Protein AF-V5V675-F1 (afdb_monomer)

Foldseek 3Di:
DDDPDPDDDDDDDDPVNVLPDPPDQKDWDQDQPFLKIWIWGDPDRVDTDTDIDHDQQDWDQDVVVRDIDRSVVVHDD

Secondary structure (DSSP, 8-state):
----------PPPPHHHHHT-SS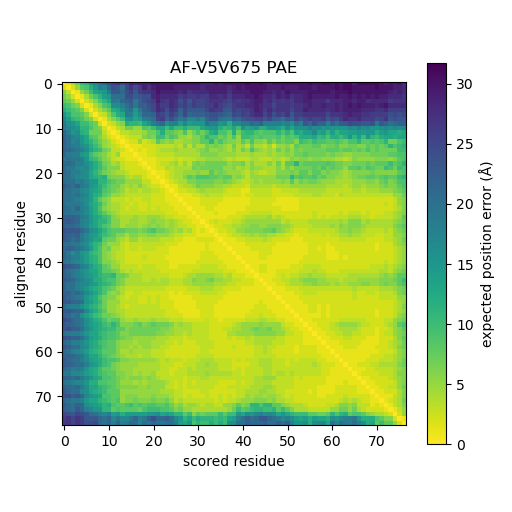--EEEEE-TTSSEEEEEEEEETTEEEEEEEESTT-EEEEGGGTEEEEGGGTS--

Structure (mmCIF, N/CA/C/O backbone):
data_AF-V5V675-F1
#
_entry.id   AF-V5V675-F1
#
loop_
_atom_site.group_PDB
_atom_site.id
_atom_site.type_symbol
_atom_site.label_atom_id
_atom_site.label_alt_id
_atom_site.label_comp_id
_atom_site.label_asym_id
_atom_site.label_entity_id
_atom_site.label_seq_id
_atom_site.pdbx_PDB_ins_code
_atom_site.Cartn_x
_atom_site.Cartn_y
_atom_site.Cartn_z
_atom_site.occupancy
_atom_site.B_iso_or_equiv
_atom_site.auth_seq_id
_atom_site.auth_comp_id
_atom_site.auth_asym_id
_atom_site.auth_atom_id
_atom_site.pdbx_PDB_model_num
ATOM 1 N N . MET A 1 1 ? 44.606 23.299 -0.215 1.00 37.56 1 MET A N 1
ATOM 2 C CA . MET A 1 1 ? 43.745 22.862 -1.339 1.00 37.56 1 MET A CA 1
ATOM 3 C C . MET A 1 1 ? 42.730 21.881 -0.784 1.00 37.56 1 MET A C 1
ATOM 5 O O . MET A 1 1 ? 43.109 20.784 -0.397 1.00 37.56 1 MET A O 1
ATOM 9 N N . SER A 1 2 ? 41.491 22.347 -0.608 1.00 40.00 2 SER A N 1
ATOM 10 C CA . SER A 1 2 ? 40.432 21.635 0.114 1.00 40.00 2 SER A CA 1
ATOM 11 C C . SER A 1 2 ? 39.982 20.347 -0.568 1.00 40.00 2 SER A C 1
ATOM 13 O O . SER A 1 2 ? 39.948 20.243 -1.792 1.00 40.00 2 SER A O 1
ATOM 15 N N . SER A 1 3 ? 39.626 19.408 0.308 1.00 43.97 3 SER A N 1
ATOM 16 C CA . SER A 1 3 ? 39.058 18.080 0.103 1.00 43.97 3 SER A CA 1
ATOM 17 C C . SER A 1 3 ? 38.183 17.920 -1.147 1.00 43.97 3 SER A C 1
ATOM 19 O O . SER A 1 3 ? 37.271 18.705 -1.418 1.00 43.97 3 SER A O 1
ATOM 21 N N . ARG A 1 4 ? 38.464 16.851 -1.898 1.00 51.59 4 ARG A N 1
ATOM 22 C CA . ARG A 1 4 ? 37.682 16.379 -3.042 1.00 51.59 4 ARG A CA 1
ATOM 23 C C . ARG A 1 4 ? 36.268 16.009 -2.577 1.00 51.59 4 ARG A C 1
ATOM 25 O O . ARG A 1 4 ? 36.100 15.008 -1.905 1.00 51.59 4 ARG A O 1
ATOM 32 N N . ARG A 1 5 ? 35.286 16.813 -2.997 1.00 53.00 5 ARG A N 1
ATOM 33 C CA . ARG A 1 5 ? 33.885 16.454 -3.305 1.00 53.00 5 ARG A CA 1
ATOM 34 C C . ARG A 1 5 ? 33.356 15.168 -2.640 1.00 53.00 5 ARG A C 1
ATOM 36 O O . ARG A 1 5 ? 33.257 14.144 -3.304 1.00 53.00 5 ARG A O 1
ATOM 43 N N . ASP A 1 6 ? 32.882 15.285 -1.405 1.00 54.03 6 ASP A N 1
ATOM 44 C CA . ASP A 1 6 ? 31.784 14.452 -0.905 1.00 54.03 6 ASP A CA 1
ATOM 45 C C . ASP A 1 6 ? 30.484 15.243 -1.073 1.00 54.03 6 ASP A C 1
ATOM 47 O O . ASP A 1 6 ? 30.000 15.906 -0.157 1.00 54.03 6 ASP A O 1
ATOM 51 N N . SER A 1 7 ? 29.933 15.247 -2.286 1.00 56.38 7 SER A N 1
ATOM 52 C CA . SER A 1 7 ? 28.614 15.821 -2.544 1.00 56.38 7 SER A CA 1
ATOM 53 C C . SER A 1 7 ? 27.604 14.715 -2.826 1.00 56.38 7 SER A C 1
ATOM 55 O O . SER A 1 7 ? 27.573 14.128 -3.903 1.00 56.38 7 SER A O 1
ATOM 57 N N . ASN A 1 8 ? 26.699 14.554 -1.859 1.00 52.38 8 ASN A N 1
ATOM 58 C CA . ASN A 1 8 ? 25.310 14.149 -2.062 1.00 52.38 8 ASN A CA 1
ATOM 59 C C . ASN A 1 8 ? 25.010 12.641 -2.183 1.00 52.38 8 ASN A C 1
ATOM 61 O O . ASN A 1 8 ? 24.632 12.144 -3.242 1.00 52.38 8 ASN A O 1
ATOM 65 N N . ARG A 1 9 ? 25.057 11.917 -1.058 1.00 53.88 9 ARG A N 1
ATOM 66 C CA . ARG A 1 9 ? 24.445 10.578 -0.932 1.00 53.88 9 ARG A CA 1
ATOM 67 C C . ARG A 1 9 ? 23.655 10.412 0.367 1.00 53.88 9 ARG A C 1
ATOM 69 O O . ARG A 1 9 ? 23.947 9.549 1.181 1.00 53.88 9 ARG A O 1
ATOM 76 N N . ASN A 1 10 ? 22.616 11.224 0.552 1.00 57.00 10 ASN A N 1
ATOM 77 C CA . ASN A 1 10 ? 21.574 10.900 1.533 1.00 57.00 10 ASN A CA 1
ATOM 78 C C . ASN A 1 10 ? 20.176 11.309 1.051 1.00 57.00 10 ASN A C 1
ATOM 80 O O . ASN A 1 10 ? 19.405 11.939 1.771 1.00 57.00 10 ASN A O 1
ATOM 84 N N . ARG A 1 11 ? 19.845 10.991 -0.205 1.00 70.44 11 ARG A N 1
ATOM 85 C CA . ARG A 1 11 ? 18.467 11.132 -0.680 1.00 70.44 11 ARG A CA 1
ATOM 86 C C . ARG A 1 11 ? 17.701 9.861 -0.328 1.00 70.44 11 ARG A C 1
ATOM 88 O O . ARG A 1 11 ? 18.123 8.767 -0.690 1.00 70.44 11 ARG A O 1
ATOM 95 N N . ARG A 1 12 ? 16.563 10.015 0.353 1.00 71.44 12 ARG A N 1
ATOM 96 C CA . ARG A 1 12 ? 15.614 8.912 0.536 1.00 71.44 12 ARG A CA 1
ATOM 97 C C . ARG A 1 12 ? 15.049 8.508 -0.833 1.00 71.44 12 ARG A C 1
ATOM 99 O O . ARG A 1 12 ? 14.611 9.405 -1.561 1.00 71.44 12 ARG A O 1
ATOM 106 N N . PRO A 1 13 ? 15.051 7.211 -1.183 1.00 71.00 13 PRO A N 1
ATOM 107 C CA . PRO A 1 13 ? 14.433 6.743 -2.413 1.00 71.00 13 PRO A CA 1
ATOM 108 C C . PRO A 1 13 ? 12.954 7.135 -2.456 1.00 71.00 13 PRO A C 1
ATOM 110 O O . PRO A 1 13 ? 12.247 7.108 -1.447 1.00 71.00 13 PRO A O 1
ATOM 113 N N . THR A 1 14 ? 12.501 7.531 -3.632 1.00 82.19 14 THR A N 1
ATOM 114 C CA . THR A 1 14 ? 11.113 7.870 -3.934 1.00 82.19 14 THR A CA 1
ATOM 115 C C . THR A 1 14 ? 10.382 6.656 -4.504 1.00 82.19 14 THR A C 1
ATOM 117 O O . THR A 1 14 ? 11.001 5.690 -4.942 1.00 82.19 14 THR A O 1
ATOM 120 N N . PHE A 1 15 ? 9.050 6.712 -4.572 1.00 82.00 15 PHE A N 1
ATOM 121 C CA . PHE A 1 15 ? 8.245 5.687 -5.248 1.00 82.00 15 PHE A CA 1
ATOM 122 C C . PHE A 1 15 ? 8.722 5.391 -6.685 1.00 82.00 15 PHE A C 1
ATOM 124 O O . PHE A 1 15 ? 8.683 4.247 -7.128 1.00 82.00 15 PHE A O 1
ATOM 131 N N . PHE A 1 16 ? 9.213 6.401 -7.414 1.00 80.94 16 PHE A N 1
ATOM 132 C CA . PHE A 1 16 ? 9.759 6.220 -8.763 1.00 80.94 16 PHE A CA 1
ATOM 133 C C . PHE A 1 16 ? 10.955 5.265 -8.796 1.00 80.94 16 PHE A C 1
ATOM 135 O O . PHE A 1 16 ? 11.039 4.455 -9.714 1.00 80.94 16 PHE A O 1
ATOM 142 N N . ASP A 1 17 ? 11.817 5.311 -7.780 1.00 84.00 17 ASP A N 1
ATOM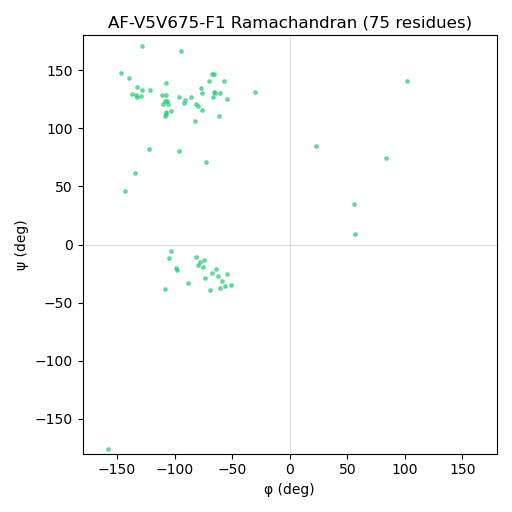 143 C CA . ASP A 1 17 ? 13.009 4.464 -7.703 1.00 84.00 17 ASP A CA 1
ATOM 144 C C . ASP A 1 17 ? 12.617 2.991 -7.483 1.00 84.00 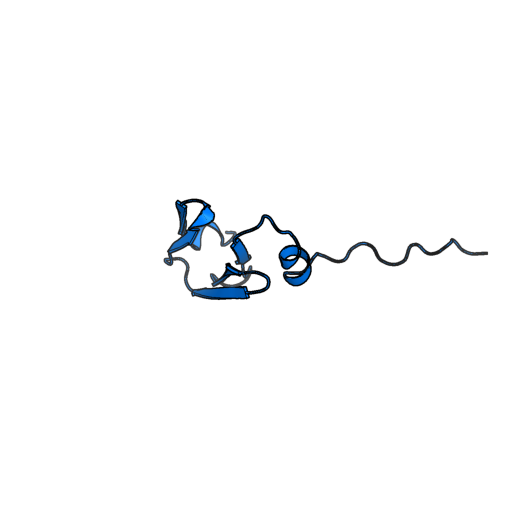17 ASP A C 1
ATOM 146 O O . ASP A 1 17 ? 13.157 2.087 -8.117 1.00 84.00 17 ASP A O 1
ATOM 150 N N . TYR A 1 18 ? 11.600 2.737 -6.652 1.00 83.94 18 TYR A N 1
ATOM 151 C CA . TYR A 1 18 ? 11.123 1.377 -6.378 1.00 83.94 18 TYR A CA 1
ATOM 152 C C . TYR A 1 18 ? 10.342 0.750 -7.537 1.00 83.94 18 TYR A C 1
ATOM 154 O O . TYR A 1 18 ? 10.374 -0.470 -7.705 1.00 83.94 18 TYR A O 1
ATOM 162 N N . ARG A 1 19 ? 9.673 1.556 -8.373 1.00 80.00 19 ARG A N 1
ATOM 163 C CA . ARG A 1 19 ? 8.917 1.050 -9.532 1.00 80.00 19 ARG A CA 1
ATOM 164 C C . ARG A 1 19 ? 9.784 0.384 -10.596 1.00 80.00 19 ARG A C 1
ATOM 166 O O . ARG A 1 19 ? 9.245 -0.408 -11.366 1.00 80.00 19 ARG A O 1
ATOM 173 N N . GLN A 1 20 ? 11.082 0.687 -10.630 1.00 81.31 20 GLN A N 1
ATOM 174 C CA . GLN A 1 20 ? 12.033 0.090 -11.570 1.00 81.31 20 GLN A CA 1
ATOM 175 C C . GLN A 1 20 ? 12.469 -1.324 -11.167 1.00 81.31 20 GLN A C 1
ATOM 177 O O . GLN A 1 20 ? 13.007 -2.059 -11.990 1.00 81.31 20 GLN A O 1
ATOM 182 N N . ILE A 1 21 ? 12.226 -1.736 -9.918 1.00 84.75 21 ILE A N 1
ATOM 183 C CA . ILE A 1 21 ? 12.536 -3.095 -9.474 1.00 84.75 21 ILE A CA 1
ATOM 184 C C . ILE A 1 21 ? 11.456 -4.036 -10.043 1.00 84.75 21 ILE A C 1
ATOM 186 O O . ILE A 1 21 ? 10.264 -3.756 -9.904 1.00 84.75 21 ILE A O 1
ATOM 190 N N . PRO A 1 22 ? 11.814 -5.153 -10.694 1.00 78.75 22 PRO A N 1
ATOM 191 C CA . PRO A 1 22 ? 10.838 -6.024 -11.350 1.00 78.75 22 PRO A CA 1
ATOM 192 C C . PRO A 1 22 ? 10.023 -6.884 -10.374 1.00 78.75 22 PRO A C 1
ATOM 194 O O . PRO A 1 22 ? 8.944 -7.340 -10.733 1.00 78.75 22 PRO A O 1
ATOM 197 N N . THR A 1 23 ? 10.486 -7.084 -9.143 1.00 84.69 23 THR A N 1
ATOM 198 C CA . THR A 1 23 ? 9.871 -8.021 -8.191 1.00 84.69 23 THR A CA 1
ATOM 199 C C . THR A 1 23 ? 8.750 -7.456 -7.306 1.00 84.69 23 THR A C 1
ATOM 201 O O . THR A 1 23 ? 7.833 -8.224 -7.011 1.00 84.69 23 THR A O 1
ATOM 204 N N . PRO A 1 24 ? 8.737 -6.176 -6.871 1.00 86.25 24 PRO A N 1
ATOM 205 C CA . PRO A 1 24 ? 7.655 -5.660 -6.042 1.00 86.25 24 PRO A CA 1
ATOM 206 C C . PRO A 1 24 ? 6.339 -5.608 -6.818 1.00 86.25 24 PRO A C 1
ATOM 208 O O . PRO A 1 24 ? 6.260 -5.010 -7.892 1.00 86.25 24 PRO A O 1
ATOM 211 N N . GLN A 1 25 ? 5.306 -6.209 -6.234 1.00 90.31 25 GLN A N 1
ATOM 212 C CA . GLN A 1 25 ? 3.941 -6.200 -6.765 1.00 90.31 25 GLN A CA 1
ATOM 213 C C . GLN A 1 25 ? 3.071 -5.124 -6.105 1.00 90.31 25 GLN A C 1
ATOM 215 O O . GLN A 1 25 ? 2.090 -4.666 -6.686 1.00 90.31 25 GLN A O 1
ATOM 220 N N . GLU A 1 26 ? 3.451 -4.680 -4.906 1.00 91.88 26 GLU A N 1
ATOM 221 C CA . GLU A 1 26 ? 2.715 -3.694 -4.122 1.00 91.88 26 GLU A CA 1
ATOM 222 C C . GLU A 1 26 ? 3.670 -2.710 -3.441 1.00 91.88 26 GLU A C 1
ATOM 224 O O . GLU A 1 26 ? 4.750 -3.086 -2.982 1.00 91.88 26 GLU A O 1
ATOM 229 N N . TYR A 1 27 ? 3.260 -1.445 -3.363 1.00 92.56 27 TYR A N 1
ATOM 230 C CA . TYR A 1 27 ? 3.957 -0.384 -2.639 1.00 92.56 27 TYR A CA 1
ATOM 231 C C . TYR A 1 27 ? 2.950 0.409 -1.806 1.00 92.56 27 TYR A C 1
ATOM 233 O O . TYR A 1 27 ? 1.929 0.862 -2.323 1.00 92.56 27 TYR A O 1
ATOM 241 N N . LEU A 1 28 ? 3.238 0.583 -0.517 1.00 92.81 28 LEU A N 1
ATOM 242 C CA . LEU A 1 28 ? 2.383 1.315 0.414 1.00 92.81 28 LEU A CA 1
ATOM 243 C C . LEU A 1 28 ? 3.061 2.617 0.833 1.00 92.81 28 LEU A C 1
ATOM 245 O O . LEU A 1 28 ? 4.194 2.602 1.316 1.00 92.81 28 LEU A O 1
ATOM 249 N N . LEU A 1 29 ? 2.344 3.732 0.714 1.00 92.31 29 LEU A N 1
ATOM 250 C CA . LEU A 1 29 ? 2.732 5.010 1.299 1.00 92.31 29 LEU A CA 1
ATOM 251 C C . LEU A 1 29 ? 1.818 5.298 2.494 1.00 92.31 29 LEU A C 1
ATOM 253 O O . LEU A 1 29 ? 0.619 5.520 2.337 1.00 92.31 29 LEU A O 1
ATOM 257 N N . ILE A 1 30 ? 2.383 5.285 3.699 1.00 91.06 30 ILE A N 1
ATOM 258 C CA . ILE A 1 30 ? 1.640 5.537 4.938 1.00 91.06 30 ILE A CA 1
ATOM 259 C C . ILE A 1 30 ? 1.801 7.009 5.311 1.00 91.06 30 ILE A C 1
ATOM 261 O O . ILE A 1 30 ? 2.924 7.507 5.426 1.00 91.06 30 ILE A O 1
ATOM 265 N N . ASN A 1 31 ? 0.689 7.710 5.529 1.00 89.00 31 ASN A N 1
ATOM 266 C CA . ASN A 1 31 ? 0.732 9.071 6.043 1.00 89.00 31 ASN A CA 1
ATOM 267 C C . ASN A 1 31 ? 0.947 9.043 7.569 1.00 89.00 31 ASN A C 1
ATOM 269 O O . ASN A 1 31 ? 0.096 8.533 8.290 1.00 89.00 31 ASN A O 1
ATOM 273 N N . PRO A 1 32 ? 2.032 9.626 8.106 1.00 83.88 32 PRO A N 1
ATOM 274 C CA . PRO A 1 32 ? 2.306 9.569 9.543 1.00 83.88 32 PRO A CA 1
ATOM 275 C C . PRO A 1 32 ? 1.409 10.492 10.385 1.00 83.88 32 PRO A C 1
ATOM 277 O O . PRO A 1 32 ? 1.405 10.385 11.604 1.00 83.88 32 PRO A O 1
ATOM 280 N N . LYS A 1 33 ? 0.678 11.432 9.769 1.00 87.50 33 LYS A N 1
ATOM 281 C CA . LYS A 1 33 ? -0.135 12.439 10.480 1.00 87.50 33 LYS A CA 1
ATOM 282 C C . LYS A 1 33 ? -1.634 12.150 10.444 1.00 87.50 33 LYS A C 1
ATOM 284 O O . LYS A 1 33 ? -2.404 12.857 11.089 1.00 87.50 33 LYS A O 1
ATOM 289 N N . ARG A 1 34 ? -2.071 11.200 9.618 1.00 88.12 34 ARG A N 1
ATOM 290 C CA . ARG A 1 34 ? -3.486 10.886 9.382 1.00 88.12 34 ARG A CA 1
ATOM 291 C C . ARG A 1 34 ? -3.617 9.388 9.128 1.00 88.12 34 ARG A C 1
ATOM 293 O O . ARG A 1 34 ? -2.723 8.840 8.496 1.00 88.12 34 ARG A O 1
ATOM 300 N N . PRO A 1 35 ? -4.723 8.733 9.523 1.00 90.19 35 PRO A N 1
ATOM 301 C CA . PRO A 1 35 ? -4.960 7.322 9.223 1.00 90.19 35 PRO A CA 1
ATOM 302 C C . PRO A 1 35 ? -5.305 7.149 7.737 1.00 90.19 35 PRO A C 1
ATOM 304 O O . PRO A 1 35 ? -6.458 6.933 7.369 1.00 90.19 35 PRO A O 1
ATOM 307 N N . CYS A 1 36 ? -4.303 7.334 6.885 1.00 92.88 36 CYS A N 1
ATOM 308 C CA . CYS A 1 36 ? -4.408 7.344 5.439 1.00 92.88 36 CYS A CA 1
ATOM 309 C C . CYS A 1 36 ? -3.247 6.545 4.848 1.00 92.88 36 CYS A C 1
ATOM 311 O O . CYS A 1 36 ? -2.086 6.772 5.207 1.00 92.88 36 CYS A O 1
ATOM 313 N N . VAL A 1 37 ? -3.572 5.621 3.949 1.00 94.81 37 VAL A N 1
ATOM 314 C CA . VAL A 1 37 ? -2.600 4.797 3.229 1.00 94.81 37 VAL A CA 1
ATOM 315 C C . VAL A 1 37 ? -2.900 4.878 1.739 1.00 94.81 37 VAL A C 1
ATOM 317 O O . VAL A 1 37 ? -4.028 4.623 1.315 1.00 94.81 37 VAL A O 1
ATOM 320 N N . GLU A 1 38 ? -1.886 5.203 0.946 1.00 95.44 38 GLU A N 1
ATOM 321 C CA . GLU A 1 38 ? -1.922 5.038 -0.505 1.00 95.44 38 GLU A CA 1
ATOM 322 C C . GLU A 1 38 ? -1.342 3.666 -0.846 1.00 95.44 38 GLU A C 1
ATOM 324 O O . GLU A 1 38 ? -0.198 3.359 -0.503 1.00 95.44 38 GLU A O 1
ATOM 329 N N . GLN A 1 39 ? -2.134 2.835 -1.511 1.00 95.50 39 GLN A N 1
ATOM 330 C CA . GLN A 1 39 ? -1.715 1.532 -2.002 1.00 95.50 39 GLN A CA 1
ATOM 331 C C . GLN A 1 39 ? -1.542 1.596 -3.512 1.00 95.50 39 GLN A C 1
ATOM 333 O O . GLN A 1 39 ? -2.488 1.902 -4.235 1.00 95.50 39 GLN A O 1
ATOM 338 N N . TYR A 1 40 ? -0.347 1.252 -3.974 1.00 95.06 40 TYR A N 1
ATOM 339 C CA . TYR A 1 40 ? -0.027 1.091 -5.382 1.00 95.06 40 TYR A CA 1
ATOM 340 C C . TYR A 1 40 ? 0.124 -0.403 -5.672 1.00 95.06 40 TYR A C 1
ATOM 342 O O . TYR A 1 40 ? 1.062 -1.025 -5.177 1.00 95.06 40 TYR A O 1
ATOM 350 N N . VAL A 1 41 ? -0.768 -0.973 -6.485 1.00 94.19 41 VAL A N 1
ATOM 351 C CA . VAL A 1 41 ? -0.707 -2.381 -6.921 1.00 94.19 41 VAL A CA 1
ATOM 352 C C . VAL A 1 41 ? -0.308 -2.439 -8.390 1.00 94.19 41 VAL A C 1
ATOM 354 O O . VAL A 1 41 ? -0.983 -1.848 -9.238 1.00 94.19 41 VAL A O 1
ATOM 357 N N . ARG A 1 42 ? 0.775 -3.148 -8.711 1.00 92.75 42 ARG A N 1
ATOM 358 C CA . ARG A 1 42 ? 1.241 -3.310 -10.091 1.00 92.75 42 ARG A CA 1
ATOM 359 C C . ARG A 1 42 ? 0.219 -4.119 -10.897 1.00 92.75 42 ARG A C 1
ATOM 361 O O . ARG A 1 42 ? -0.235 -5.166 -10.455 1.00 92.75 42 ARG A O 1
ATOM 368 N N . GLN A 1 43 ? -0.140 -3.614 -12.074 1.00 92.31 43 GLN A N 1
ATOM 369 C CA . GLN A 1 43 ? -1.044 -4.279 -13.026 1.00 92.31 43 GLN A CA 1
ATOM 370 C C . GLN A 1 43 ? -0.276 -4.795 -14.249 1.00 92.31 43 GLN A C 1
ATOM 372 O O . GLN A 1 43 ? -0.549 -5.879 -14.753 1.00 92.31 43 GLN A O 1
ATOM 377 N N . ALA A 1 44 ? 0.709 -4.019 -14.705 1.00 89.50 44 ALA A N 1
ATOM 378 C CA . ALA A 1 44 ? 1.606 -4.343 -15.809 1.00 89.50 44 ALA A CA 1
ATOM 379 C C . ALA A 1 44 ? 2.901 -3.521 -15.682 1.00 89.50 44 ALA A C 1
ATOM 381 O O . ALA A 1 44 ? 3.089 -2.770 -14.717 1.00 89.50 44 ALA A O 1
ATOM 382 N N . GLU A 1 45 ? 3.803 -3.636 -16.657 1.00 84.94 45 GLU A N 1
ATOM 383 C CA . GLU A 1 45 ? 5.003 -2.802 -16.721 1.00 84.94 45 GLU A CA 1
ATOM 384 C C . GLU A 1 45 ? 4.633 -1.311 -16.687 1.00 84.94 45 GLU A C 1
ATOM 386 O O . GLU A 1 45 ? 3.816 -0.836 -17.473 1.00 84.94 45 GLU A O 1
ATOM 391 N N . ASN A 1 46 ? 5.210 -0.576 -15.731 1.00 82.62 46 ASN A N 1
ATOM 392 C CA . ASN A 1 46 ? 4.937 0.844 -15.472 1.00 82.62 46 ASN A CA 1
ATOM 393 C C . ASN A 1 46 ? 3.465 1.212 -15.183 1.00 82.62 46 ASN A C 1
ATOM 395 O O . ASN A 1 46 ? 3.160 2.395 -15.030 1.00 82.62 46 ASN A O 1
ATOM 399 N N . GLN A 1 47 ? 2.571 0.235 -15.009 1.00 89.81 47 GLN A N 1
ATOM 400 C CA . GLN A 1 47 ? 1.155 0.454 -14.711 1.00 89.81 47 GLN A CA 1
ATOM 401 C C . GLN A 1 47 ? 0.839 0.036 -13.277 1.00 89.81 47 GLN A C 1
ATOM 403 O O . GLN A 1 47 ? 1.024 -1.119 -12.889 1.00 89.81 47 GLN A O 1
ATOM 408 N N . TRP A 1 48 ? 0.350 0.993 -12.489 1.00 93.62 48 TRP A N 1
ATOM 409 C CA . TRP A 1 48 ? 0.057 0.820 -11.070 1.00 93.62 48 TRP A CA 1
ATOM 410 C C . TRP A 1 48 ? -1.327 1.380 -10.760 1.00 93.62 48 TRP A C 1
ATOM 412 O O . TRP A 1 48 ? -1.605 2.541 -11.060 1.00 93.62 48 TRP A O 1
ATOM 422 N N . LEU A 1 49 ? -2.178 0.566 -10.141 1.00 94.94 49 LEU A N 1
ATOM 423 C CA . LEU A 1 49 ? -3.466 0.998 -9.618 1.00 94.94 49 LEU A CA 1
ATOM 424 C C . LEU A 1 49 ? -3.252 1.665 -8.260 1.00 94.94 49 LEU A C 1
ATOM 426 O O . LEU A 1 49 ? -2.746 1.025 -7.339 1.00 94.94 49 LEU A O 1
ATOM 430 N N . LEU A 1 50 ? -3.654 2.930 -8.139 1.00 95.88 50 LEU A N 1
ATOM 431 C CA . LEU A 1 50 ? -3.685 3.652 -6.871 1.00 95.88 50 LEU A CA 1
ATOM 432 C C . LEU A 1 50 ? -5.054 3.483 -6.209 1.00 95.88 50 LEU A C 1
ATOM 434 O O . LEU A 1 50 ? -6.076 3.842 -6.789 1.00 95.88 50 LEU A O 1
ATOM 438 N N . THR A 1 51 ? -5.065 2.998 -4.970 1.00 96.50 51 THR A N 1
ATOM 439 C CA . THR A 1 51 ? -6.231 3.046 -4.078 1.00 96.50 51 THR A CA 1
ATOM 440 C C . THR A 1 51 ? -5.866 3.803 -2.805 1.00 96.50 51 THR A C 1
ATOM 442 O O . THR A 1 51 ? -4.821 3.552 -2.204 1.00 96.50 51 THR A O 1
ATOM 445 N N . VAL A 1 52 ? -6.721 4.740 -2.391 1.00 95.94 52 VAL A N 1
ATOM 446 C CA . VAL A 1 52 ? -6.519 5.542 -1.177 1.00 95.94 52 VAL A CA 1
ATOM 447 C C . VAL A 1 52 ? -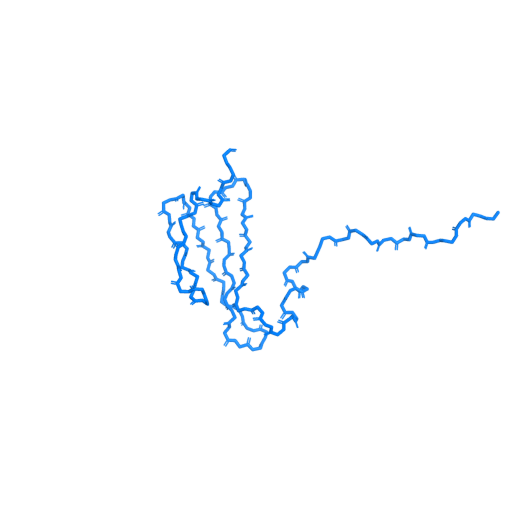7.469 5.059 -0.094 1.00 95.94 52 VAL A C 1
ATOM 449 O O . VAL A 1 52 ? -8.688 5.124 -0.250 1.00 95.94 52 VAL A O 1
ATOM 452 N N . TRP A 1 53 ? -6.907 4.623 1.027 1.00 95.25 53 TRP A N 1
ATOM 453 C CA . TRP A 1 53 ? -7.660 4.113 2.163 1.00 95.25 53 TRP A CA 1
ATOM 454 C C . TRP A 1 53 ? -7.625 5.111 3.315 1.00 95.25 53 TRP A C 1
ATOM 456 O O . TRP A 1 53 ? -6.547 5.548 3.716 1.00 95.25 53 TRP A O 1
ATOM 466 N N . GLN A 1 54 ? -8.792 5.466 3.860 1.00 93.56 54 GLN A N 1
ATOM 467 C CA . GLN A 1 54 ? -8.921 6.481 4.910 1.00 93.56 54 GLN A CA 1
ATOM 468 C C . GLN A 1 54 ? -9.723 5.968 6.107 1.00 93.56 54 GLN A C 1
ATOM 470 O O . GLN A 1 54 ? -10.824 5.441 5.956 1.00 93.56 54 GLN A O 1
ATOM 475 N N . GLY A 1 55 ? -9.192 6.200 7.305 1.00 91.94 55 GLY A N 1
ATOM 476 C CA . GLY A 1 55 ? -9.818 5.848 8.575 1.00 91.94 55 GLY A CA 1
ATOM 477 C C . GLY A 1 55 ? -9.234 4.579 9.196 1.00 91.94 55 GLY A C 1
ATOM 478 O O . GLY A 1 55 ? -8.952 3.594 8.523 1.00 91.94 55 GLY A O 1
ATOM 479 N N . ILE A 1 56 ? -9.087 4.593 10.521 1.00 89.81 56 ILE A N 1
ATOM 480 C CA . ILE A 1 56 ? -8.440 3.518 11.293 1.00 89.81 56 ILE A CA 1
ATOM 481 C C . ILE A 1 56 ? -9.157 2.162 11.204 1.00 89.81 56 ILE A C 1
ATOM 483 O O . ILE A 1 56 ? -8.515 1.121 11.337 1.00 89.81 56 ILE A O 1
ATOM 487 N N . SER A 1 57 ? -10.471 2.170 10.963 1.00 92.50 57 SER A N 1
ATOM 488 C CA . SER A 1 57 ? -11.306 0.964 10.885 1.00 92.50 57 SER A CA 1
ATOM 489 C C . SER A 1 57 ? -11.227 0.257 9.531 1.00 92.50 57 SER A C 1
ATOM 491 O O . SER A 1 57 ? -11.737 -0.857 9.402 1.00 92.50 57 SER A O 1
ATOM 493 N N . GLN A 1 58 ? -10.612 0.885 8.522 1.00 93.56 58 GLN A N 1
ATOM 494 C CA . GLN A 1 58 ? -10.477 0.290 7.197 1.00 93.56 58 GLN A CA 1
ATOM 495 C C . GLN A 1 58 ? -9.542 -0.916 7.220 1.00 93.56 58 GLN A C 1
ATOM 497 O O . GLN A 1 58 ? -8.550 -0.958 7.956 1.00 93.56 58 GLN A O 1
ATOM 502 N N . LYS A 1 59 ? -9.864 -1.887 6.364 1.00 94.06 59 LYS A N 1
ATOM 503 C CA . LYS A 1 59 ? -9.018 -3.042 6.078 1.00 94.06 59 LYS A CA 1
ATOM 504 C C 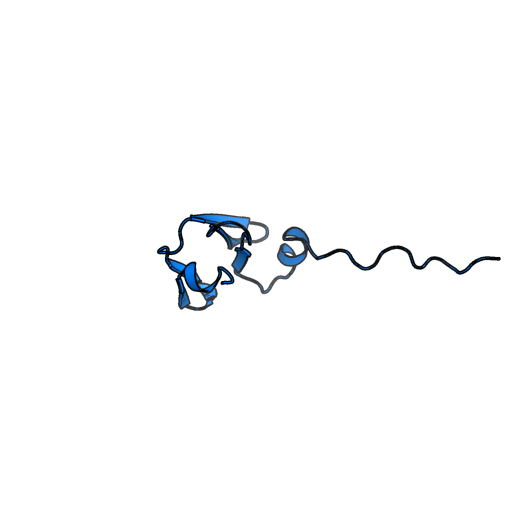. LYS A 1 59 ? -8.350 -2.828 4.726 1.00 94.06 59 LYS A C 1
ATOM 506 O O . LYS A 1 59 ? -9.034 -2.795 3.713 1.00 94.06 59 LYS A O 1
ATOM 511 N N . LEU A 1 60 ? -7.031 -2.702 4.743 1.00 94.38 60 LEU A N 1
ATOM 512 C CA . LEU A 1 60 ? -6.154 -2.660 3.584 1.00 94.38 60 LEU A CA 1
ATOM 513 C C . LEU A 1 60 ? -5.877 -4.104 3.123 1.00 94.38 60 LEU A C 1
ATOM 515 O O . LEU A 1 60 ? -5.139 -4.812 3.817 1.00 94.38 60 LEU A O 1
ATOM 519 N N . PRO A 1 61 ? -6.454 -4.580 2.009 1.00 95.69 61 P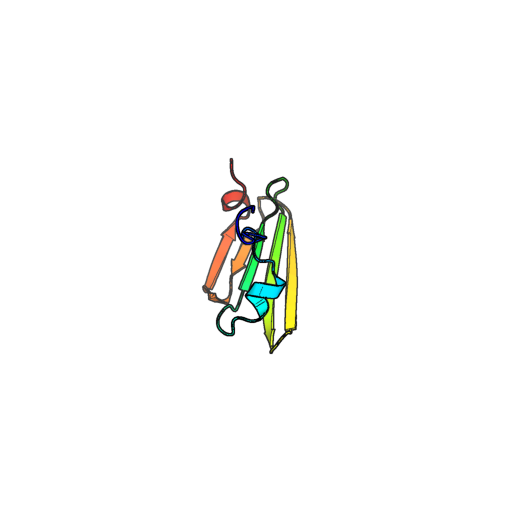RO A N 1
ATOM 520 C C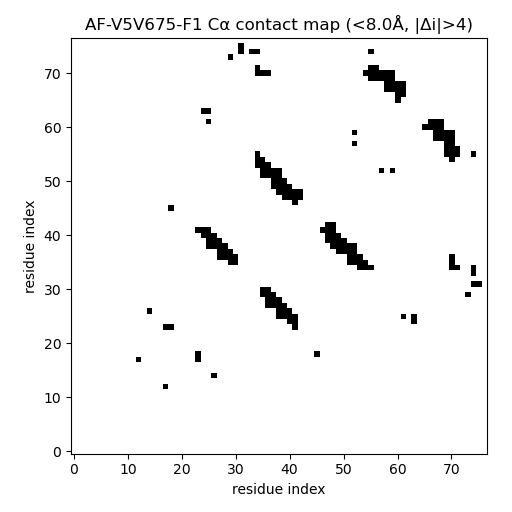A . PRO A 1 61 ? -6.084 -5.869 1.439 1.00 95.69 61 PRO A CA 1
ATOM 521 C C . PRO A 1 61 ? -4.676 -5.788 0.840 1.00 95.69 61 PRO A C 1
ATOM 523 O O . PRO A 1 61 ? -4.347 -4.794 0.206 1.00 95.69 61 PRO A O 1
ATOM 526 N N . LEU A 1 62 ? -3.872 -6.839 0.994 1.00 93.75 62 LEU A N 1
ATOM 527 C CA . LEU A 1 62 ? -2.563 -7.005 0.351 1.00 93.75 62 LEU A CA 1
ATOM 528 C C . LEU A 1 62 ? -2.583 -8.297 -0.478 1.00 93.75 62 LEU A C 1
ATOM 530 O O . LEU A 1 62 ? -2.179 -9.350 0.028 1.00 93.75 62 LEU A O 1
ATOM 534 N N . PRO A 1 63 ? -3.116 -8.264 -1.716 1.00 89.50 63 PRO A N 1
ATOM 535 C CA . PRO A 1 63 ? -3.346 -9.463 -2.521 1.00 89.50 63 PRO A CA 1
ATOM 536 C C . PRO A 1 63 ? -2.094 -10.317 -2.754 1.00 89.50 63 PRO A C 1
ATOM 538 O O . PRO A 1 63 ? -2.186 -11.542 -2.721 1.00 89.50 63 PRO A O 1
ATOM 541 N N . SER A 1 64 ? -0.921 -9.698 -2.911 1.00 88.50 64 SER A N 1
ATOM 542 C CA . SER A 1 64 ? 0.353 -10.400 -3.147 1.00 88.50 64 SER A CA 1
ATOM 543 C C . SER A 1 64 ? 0.806 -11.215 -1.940 1.00 88.50 64 SER A C 1
ATOM 545 O O . SER A 1 64 ? 1.562 -12.170 -2.090 1.00 88.50 64 SER A O 1
ATOM 547 N N . LEU A 1 65 ? 0.349 -10.833 -0.746 1.00 91.31 65 LEU A N 1
ATOM 548 C CA . LEU A 1 65 ? 0.607 -11.536 0.509 1.00 91.31 65 LEU A CA 1
ATOM 549 C C . LEU A 1 65 ? -0.601 -12.358 0.978 1.00 91.31 65 LEU A C 1
ATOM 551 O O . LEU A 1 65 ? -0.486 -13.078 1.963 1.00 91.31 65 LEU A O 1
ATOM 555 N N . GLN A 1 66 ? -1.747 -12.251 0.295 1.00 93.25 66 GLN A N 1
ATOM 556 C CA . GLN A 1 66 ? -3.008 -12.919 0.640 1.00 93.25 66 GLN A CA 1
ATOM 557 C C . GLN A 1 66 ? -3.489 -12.623 2.074 1.00 93.25 66 GLN A C 1
ATOM 559 O O . GLN A 1 66 ? -4.091 -13.467 2.737 1.00 93.25 66 GLN A O 1
ATOM 564 N N . ILE A 1 67 ? -3.244 -11.402 2.557 1.00 94.44 67 ILE A N 1
ATOM 565 C CA . ILE A 1 67 ? -3.666 -10.937 3.888 1.00 94.44 67 ILE A CA 1
ATOM 566 C C . ILE A 1 67 ? -4.421 -9.609 3.801 1.00 94.44 67 ILE A C 1
ATOM 568 O O . ILE A 1 67 ? -4.449 -8.953 2.761 1.00 94.44 67 ILE A O 1
ATOM 572 N N . ALA A 1 68 ? -5.008 -9.183 4.919 1.00 94.50 68 ALA A N 1
ATOM 573 C CA . ALA A 1 68 ? -5.547 -7.838 5.080 1.00 94.50 68 ALA A CA 1
ATOM 574 C C . ALA A 1 68 ? -5.084 -7.230 6.408 1.00 94.50 68 ALA A C 1
ATOM 576 O O . ALA A 1 68 ? -5.137 -7.884 7.451 1.00 94.50 68 ALA A O 1
ATOM 577 N N . LEU A 1 69 ? -4.670 -5.965 6.376 1.00 92.75 69 LEU A N 1
ATOM 578 C CA . LEU A 1 69 ? -4.216 -5.214 7.545 1.00 92.75 69 LEU A CA 1
ATOM 579 C C . LEU A 1 69 ? -5.257 -4.170 7.942 1.00 92.75 69 LEU A C 1
ATOM 581 O O . LEU A 1 69 ? -5.818 -3.487 7.090 1.00 92.75 69 LEU A O 1
ATOM 585 N N . LYS A 1 70 ? -5.507 -3.996 9.242 1.00 92.94 70 LYS A N 1
ATOM 586 C CA . LYS A 1 70 ? -6.260 -2.825 9.716 1.00 92.94 70 LYS A CA 1
ATOM 587 C C . LYS A 1 70 ? -5.346 -1.604 9.702 1.00 92.94 70 LYS A C 1
ATOM 589 O O . LYS A 1 70 ? -4.230 -1.686 10.212 1.00 92.94 70 LYS A O 1
ATOM 594 N N . ILE A 1 71 ? -5.826 -0.463 9.202 1.00 90.88 71 ILE A N 1
ATOM 595 C CA . ILE A 1 71 ? -5.024 0.777 9.173 1.00 90.88 71 ILE A CA 1
ATOM 596 C C . ILE A 1 71 ? -4.576 1.196 10.575 1.00 90.88 71 ILE A C 1
ATOM 598 O O . ILE A 1 71 ? -3.471 1.708 10.734 1.00 90.88 71 ILE A O 1
ATOM 602 N N . SER A 1 72 ? -5.373 0.912 11.607 1.00 88.62 72 SER A N 1
ATOM 603 C CA . SER A 1 72 ? -4.991 1.155 13.003 1.00 88.62 72 SER A CA 1
ATOM 604 C C . SER A 1 72 ? -3.666 0.503 13.424 1.00 88.62 72 SER A C 1
ATOM 606 O O . SER A 1 72 ? -3.048 0.989 14.357 1.00 88.62 72 SER A O 1
ATOM 608 N N . MET A 1 73 ? -3.227 -0.584 12.776 1.00 84.69 73 MET A N 1
ATOM 609 C CA . MET A 1 73 ? -1.940 -1.237 13.071 1.00 84.69 73 MET A CA 1
ATOM 610 C C . MET A 1 73 ? -0.741 -0.522 12.435 1.00 84.69 73 MET A C 1
ATOM 612 O O . MET A 1 73 ? 0.396 -0.777 12.816 1.00 84.69 73 MET A O 1
ATOM 616 N N . LEU A 1 74 ? -0.989 0.334 11.441 1.00 80.31 74 LEU A N 1
ATOM 617 C CA . LEU A 1 74 ? 0.036 1.055 10.682 1.00 80.31 74 LEU A CA 1
ATOM 618 C C . LEU A 1 74 ? 0.228 2.494 11.179 1.00 80.31 74 LEU A C 1
ATOM 620 O O . LEU A 1 74 ? 1.264 3.103 10.917 1.00 80.31 74 LEU A O 1
ATOM 624 N N . ALA A 1 75 ? -0.763 3.045 11.882 1.00 66.06 75 ALA A N 1
ATOM 625 C CA . ALA A 1 75 ? -0.636 4.321 12.567 1.00 66.06 75 ALA A CA 1
ATOM 626 C C . ALA A 1 75 ? 0.180 4.114 13.853 1.00 66.06 75 ALA A C 1
ATOM 628 O O . ALA A 1 75 ? -0.254 3.385 14.742 1.00 66.06 75 ALA A O 1
ATOM 629 N N . LEU A 1 76 ? 1.367 4.725 13.940 1.00 60.16 76 LEU A N 1
ATOM 630 C CA . LEU A 1 76 ? 2.138 4.741 15.185 1.00 60.16 76 LEU A CA 1
ATOM 631 C C . LEU A 1 76 ? 1.325 5.446 16.284 1.00 60.16 76 LEU A C 1
ATOM 633 O O . LEU A 1 76 ? 0.792 6.532 16.045 1.00 60.16 76 LEU A O 1
ATOM 637 N N . SER A 1 77 ? 1.225 4.794 17.448 1.00 57.25 77 SER A N 1
ATOM 638 C CA . SER A 1 77 ? 0.642 5.322 18.690 1.00 57.25 77 SER A CA 1
ATOM 639 C C . 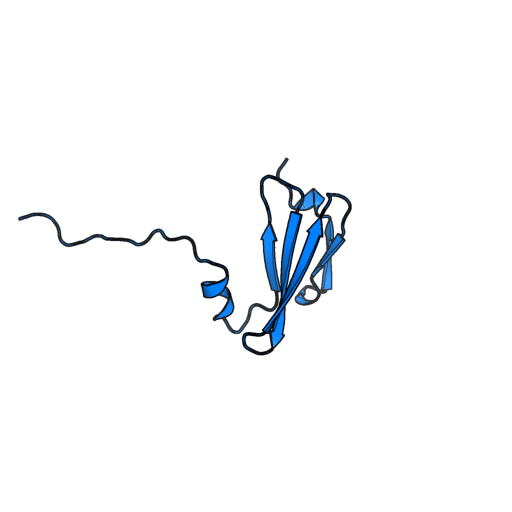SER A 1 77 ? 1.498 6.417 19.307 1.00 57.25 77 SER A C 1
ATOM 641 O O . SER A 1 77 ? 2.732 6.197 19.344 1.00 57.25 77 SER A O 1
#

Solvent-accessible surface area (backbone atoms only — not comparable to full-atom values): 5128 Å² total; per-residue (Å²): 136,80,81,85,82,88,79,85,88,81,77,79,84,51,73,74,64,59,68,73,47,88,78,70,54,66,48,78,49,73,47,93,89,48,56,36,37,42,38,34,37,58,79,52,91,98,36,63,50,79,48,79,46,72,44,45,86,38,70,50,72,38,78,95,75,73,47,68,44,49,40,54,79,72,50,84,130

Radius of gyration: 16.94 Å; Cα contacts (8 Å, |Δi|>4): 97; chains: 1; bounding box: 55×36×35 Å

Mean predicted aligned error: 8.06 Å

pLDDT: mean 82.95, std 15.16, range [37.56, 96.5]

Nearest PDB structure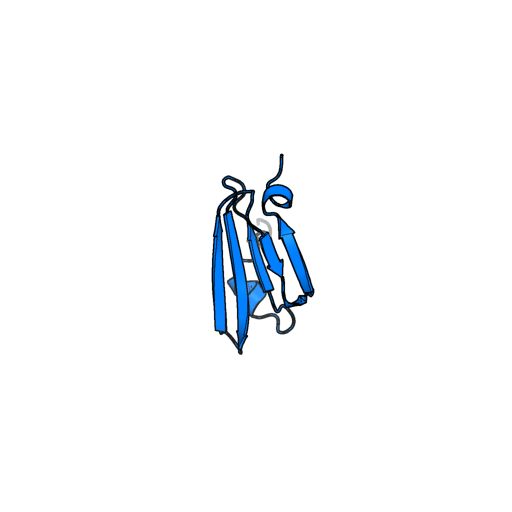s (foldseek):
  4ado-assembly2_B  TM=5.369E-01  e=5.544E+00  Staphylococcus aureus
  2yb5-assembly1_A  TM=5.045E-01  e=4.567E+00  Staphylococcus aureus
  2yb5-assembly2_F  TM=5.069E-01  e=9.916E+00  Staphylococcus aureus

Sequence (77 aa):
MSSRRDSNRNRRPTFFDYRQIPTPQEYLLINPKRPCVEQYVRQAENQWLLTVWQGISQKLPLPSLQIALKISMLALS